Protein AF-A0A086KXT5-F1 (afdb_monomer_lite)

pLDDT: mean 86.96, std 11.45, range [43.62, 96.69]

Foldseek 3Di:
DPPVVVVVVVVVVVVVVVVVVVVVVVCLVVCCVVVVDDSCCCVVPVVCCVVCVVLVVVLVVCVVVVNNVVSLCSVVVVVCCCVVPVLVVVVVVCVVVVHPDDPDDDPVVVVVVVVVVVVSVVVVVVVVVVVVVVVD

Structure (mmCIF, N/CA/C/O backbone):
data_AF-A0A086KXT5-F1
#
_entry.id   AF-A0A086KXT5-F1
#
loop_
_atom_site.group_PDB
_atom_site.id
_atom_site.type_symbol
_atom_site.label_atom_id
_atom_site.label_alt_id
_atom_site.label_comp_id
_atom_site.label_asym_id
_atom_site.label_entity_id
_atom_site.label_seq_id
_atom_site.pdbx_PDB_ins_code
_atom_site.Cartn_x
_atom_site.Cartn_y
_atom_site.Cartn_z
_atom_site.occupancy
_atom_site.B_iso_or_equiv
_atom_site.auth_seq_id
_atom_site.auth_comp_id
_atom_site.auth_asym_id
_atom_site.auth_atom_id
_atom_site.pdbx_PDB_model_num
ATOM 1 N N . MET A 1 1 ? -17.188 -20.089 9.386 1.00 62.78 1 MET A N 1
ATOM 2 C CA . MET A 1 1 ? -16.483 -20.457 8.139 1.00 62.78 1 MET A CA 1
ATOM 3 C C . MET A 1 1 ? -15.440 -21.494 8.504 1.00 62.78 1 MET A C 1
ATOM 5 O O . MET A 1 1 ? -14.711 -21.254 9.459 1.00 62.78 1 MET A O 1
ATOM 9 N N . SER A 1 2 ? -15.412 -22.646 7.832 1.00 89.56 2 SER A N 1
ATOM 10 C CA . SER A 1 2 ? -14.285 -23.576 7.961 1.00 89.56 2 SER A CA 1
ATOM 11 C C . SER A 1 2 ? -13.034 -22.932 7.352 1.00 89.56 2 SER A C 1
ATOM 13 O O . SER A 1 2 ? -13.134 -22.102 6.447 1.00 89.56 2 SER A O 1
ATOM 15 N N . TRP A 1 3 ? -11.857 -23.278 7.871 1.00 91.44 3 TRP A N 1
ATOM 16 C CA . TRP A 1 3 ? -10.567 -22.775 7.386 1.00 91.44 3 TRP A CA 1
ATOM 17 C C . TRP A 1 3 ? -10.359 -23.084 5.893 1.00 91.44 3 TRP A C 1
ATOM 19 O O . TRP A 1 3 ? -9.865 -22.242 5.153 1.00 91.44 3 TRP A O 1
ATOM 29 N N . GLU A 1 4 ? -10.862 -24.229 5.429 1.00 92.44 4 GLU A N 1
ATOM 30 C CA . GLU A 1 4 ? -10.911 -24.627 4.016 1.00 92.44 4 GLU A CA 1
ATOM 31 C C . GLU A 1 4 ? -11.690 -23.618 3.161 1.00 92.44 4 GLU A C 1
ATOM 33 O O . GLU A 1 4 ? -11.194 -23.146 2.140 1.00 92.44 4 GLU A O 1
ATOM 38 N N . ALA A 1 5 ? -12.891 -23.231 3.604 1.00 92.75 5 ALA A N 1
ATOM 39 C CA . ALA A 1 5 ? -13.720 -22.267 2.887 1.00 92.75 5 ALA A CA 1
ATOM 40 C C . ALA A 1 5 ? -13.070 -20.874 2.850 1.00 92.75 5 ALA A C 1
ATOM 42 O O . ALA A 1 5 ? -13.169 -20.183 1.838 1.00 92.75 5 ALA A O 1
ATOM 43 N N . ALA A 1 6 ? -12.379 -20.471 3.923 1.00 94.06 6 ALA A N 1
ATOM 44 C CA . ALA A 1 6 ? -11.648 -19.206 3.962 1.00 94.06 6 ALA A CA 1
ATOM 45 C C . ALA A 1 6 ? -10.475 -19.192 2.965 1.00 94.06 6 ALA A C 1
ATOM 47 O O . ALA A 1 6 ? -10.326 -18.225 2.220 1.00 94.06 6 ALA A O 1
ATOM 48 N N . THR A 1 7 ? -9.691 -20.273 2.896 1.00 94.69 7 THR A N 1
ATOM 49 C CA . THR A 1 7 ? -8.569 -20.391 1.952 1.00 94.69 7 THR A CA 1
ATOM 50 C C . THR A 1 7 ? -9.045 -20.400 0.502 1.00 94.69 7 THR A C 1
ATOM 52 O O . THR A 1 7 ? -8.491 -19.685 -0.332 1.00 94.69 7 THR A O 1
ATOM 55 N N . VAL A 1 8 ? -10.100 -21.163 0.195 1.00 95.50 8 VAL A N 1
ATOM 56 C CA . VAL A 1 8 ? -10.673 -21.213 -1.160 1.00 95.50 8 VAL A CA 1
ATOM 57 C C . VAL A 1 8 ? -11.207 -19.842 -1.573 1.00 95.50 8 VAL A C 1
ATOM 59 O O . VAL A 1 8 ? -10.929 -19.377 -2.677 1.00 95.50 8 VAL A O 1
ATOM 62 N N . MET A 1 9 ? -11.928 -19.162 -0.679 1.00 95.25 9 MET A N 1
ATOM 63 C CA . MET A 1 9 ? -12.464 -17.832 -0.956 1.00 95.25 9 MET A CA 1
ATOM 64 C C . MET A 1 9 ? -11.352 -16.804 -1.185 1.00 95.25 9 MET A C 1
ATOM 66 O O . MET A 1 9 ? -11.444 -16.026 -2.131 1.00 95.25 9 MET A O 1
ATOM 70 N N . LEU A 1 10 ? -10.292 -16.826 -0.368 1.00 94.62 10 LEU A N 1
ATOM 71 C CA . LEU A 1 10 ? -9.142 -15.939 -0.537 1.00 94.62 10 LEU A CA 1
ATOM 72 C C . LEU A 1 10 ? -8.520 -16.115 -1.924 1.00 94.62 10 LEU A C 1
ATOM 74 O O . LEU A 1 10 ? -8.340 -15.134 -2.637 1.00 94.62 10 LEU A O 1
ATOM 78 N N . PHE A 1 11 ? -8.271 -17.360 -2.336 1.00 96.44 11 PHE A N 1
ATOM 79 C CA . PHE A 1 11 ? -7.662 -17.652 -3.632 1.00 96.44 11 PHE A CA 1
ATOM 80 C C . PHE A 1 11 ? -8.519 -17.162 -4.808 1.00 96.44 11 PHE A C 1
ATOM 82 O O . PHE A 1 11 ? -8.009 -16.514 -5.721 1.00 96.44 11 PHE A O 1
ATO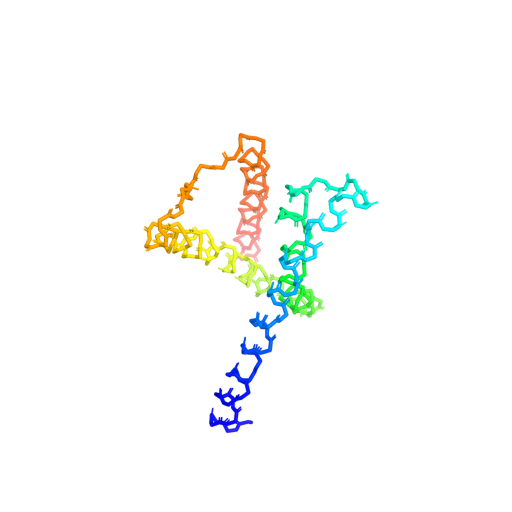M 89 N N . ILE A 1 12 ? -9.833 -17.412 -4.763 1.00 96.62 12 ILE A N 1
ATOM 90 C CA . ILE A 1 12 ? -10.772 -16.950 -5.797 1.00 96.62 12 ILE A CA 1
ATOM 91 C C . ILE A 1 12 ? -10.768 -15.420 -5.884 1.00 96.62 12 ILE A C 1
ATOM 93 O O . ILE A 1 12 ? -10.667 -14.865 -6.977 1.00 96.62 12 ILE A O 1
ATOM 97 N N . VAL A 1 13 ? -10.849 -14.729 -4.745 1.00 95.69 13 VAL A N 1
ATOM 98 C CA . VAL A 1 13 ? -10.862 -13.261 -4.709 1.00 95.69 13 VAL A CA 1
ATOM 99 C C . VAL A 1 13 ? -9.536 -12.688 -5.213 1.00 95.69 13 VAL A C 1
ATOM 101 O O . VAL A 1 13 ? -9.554 -11.743 -5.996 1.00 95.69 13 VAL A O 1
ATOM 104 N N . THR A 1 14 ? -8.393 -13.276 -4.850 1.00 95.56 14 THR A N 1
ATOM 105 C CA . THR A 1 14 ? -7.080 -12.846 -5.352 1.00 95.56 14 THR A CA 1
ATOM 106 C C . THR A 1 14 ? -6.980 -12.969 -6.872 1.00 95.56 14 THR A C 1
ATOM 108 O O . THR A 1 14 ? -6.522 -12.031 -7.521 1.00 95.56 14 THR A O 1
ATOM 111 N N . LEU A 1 15 ? -7.451 -14.074 -7.462 1.00 96.69 15 LEU A N 1
ATOM 112 C CA . LEU A 1 15 ? -7.463 -14.237 -8.920 1.00 96.69 15 LEU A CA 1
ATOM 113 C C . LEU A 1 15 ? -8.373 -13.217 -9.609 1.00 96.69 15 LEU A C 1
ATOM 115 O O . LEU A 1 15 ? -7.994 -12.638 -10.626 1.00 96.69 15 LEU A O 1
ATOM 119 N N . LEU A 1 16 ? -9.557 -12.964 -9.046 1.00 96.06 16 LEU A N 1
ATOM 120 C CA . LEU A 1 16 ? -10.465 -11.949 -9.576 1.00 96.06 16 LEU A CA 1
ATOM 121 C C . LEU A 1 16 ? -9.829 -10.556 -9.531 1.00 96.06 16 LEU A C 1
ATOM 123 O O . LEU A 1 16 ? -9.892 -9.837 -10.526 1.00 96.06 16 LEU A O 1
ATOM 127 N N . ILE A 1 17 ? -9.187 -10.187 -8.420 1.00 94.06 17 ILE A N 1
ATOM 128 C CA . ILE A 1 17 ? -8.481 -8.905 -8.287 1.00 94.06 17 ILE A CA 1
ATOM 129 C C . ILE A 1 17 ? -7.335 -8.807 -9.299 1.00 94.06 17 ILE A C 1
ATOM 131 O O . ILE A 1 17 ? -7.185 -7.758 -9.917 1.00 94.06 17 ILE A O 1
ATOM 135 N N . ALA A 1 18 ? -6.573 -9.882 -9.526 1.00 95.00 18 ALA A N 1
ATOM 136 C CA . ALA A 1 18 ? -5.495 -9.890 -10.515 1.00 95.00 18 ALA A CA 1
ATOM 137 C C . ALA A 1 18 ? -6.011 -9.571 -11.930 1.00 95.00 18 ALA A C 1
ATOM 139 O O . ALA A 1 18 ? -5.470 -8.695 -12.599 1.00 95.00 18 ALA A O 1
ATOM 140 N N . VAL A 1 19 ? -7.115 -10.200 -12.351 1.00 96.31 19 VAL A N 1
ATOM 141 C CA . VAL A 1 19 ? -7.754 -9.917 -13.649 1.00 96.31 19 VAL A CA 1
ATOM 142 C C . VAL A 1 19 ? -8.248 -8.467 -13.734 1.00 96.31 19 VAL A C 1
ATOM 144 O O . VAL A 1 19 ? -8.042 -7.799 -14.744 1.00 96.31 19 VAL A O 1
ATOM 147 N N . HIS A 1 20 ? -8.867 -7.946 -12.671 1.00 93.94 20 HIS A N 1
ATOM 148 C CA . HIS A 1 20 ? -9.322 -6.551 -12.647 1.00 93.94 20 HIS A CA 1
ATOM 149 C C . HIS A 1 20 ? -8.158 -5.553 -12.643 1.00 93.94 20 HIS A C 1
ATOM 151 O O . HIS A 1 20 ? -8.300 -4.471 -13.205 1.00 93.94 20 HIS A O 1
ATOM 157 N N . SER A 1 21 ? -7.017 -5.905 -12.045 1.00 93.06 21 SER A N 1
ATOM 158 C CA . SER A 1 21 ? -5.818 -5.066 -12.035 1.00 93.06 21 SER A CA 1
ATOM 159 C C . SER A 1 21 ? -5.249 -4.877 -13.441 1.00 93.06 21 SER A C 1
ATOM 161 O O . SER A 1 21 ? -4.881 -3.759 -13.785 1.00 93.06 21 SER A O 1
ATOM 163 N N . GLU A 1 22 ? -5.235 -5.920 -14.277 1.00 92.69 22 GLU A N 1
ATOM 164 C CA . GLU A 1 22 ? -4.810 -5.808 -15.683 1.00 92.69 22 GLU A CA 1
ATOM 165 C C . GLU A 1 22 ? -5.719 -4.855 -16.474 1.00 92.69 22 GLU A C 1
ATOM 167 O O . GLU A 1 22 ? -5.239 -3.944 -17.151 1.00 92.69 22 GLU A O 1
ATOM 172 N N . TYR A 1 23 ? -7.042 -4.994 -16.328 1.00 93.56 23 TYR A N 1
ATOM 173 C CA . TYR A 1 23 ? -7.993 -4.073 -16.960 1.00 93.56 23 TYR A CA 1
ATOM 174 C C . TYR A 1 23 ? -7.847 -2.638 -16.444 1.00 93.56 23 TYR A C 1
ATOM 176 O O . TYR A 1 23 ? -7.907 -1.689 -17.228 1.00 93.56 23 TYR A O 1
ATOM 184 N N . LEU A 1 24 ? -7.632 -2.471 -15.136 1.00 92.38 24 LEU A N 1
ATOM 185 C CA . LEU A 1 24 ? -7.444 -1.166 -14.516 1.00 92.38 24 LEU A CA 1
ATOM 186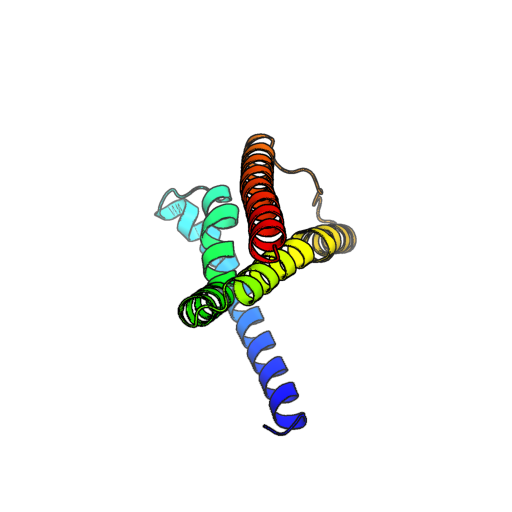 C C . LEU A 1 24 ? -6.196 -0.477 -15.066 1.00 92.38 24 LEU A C 1
ATOM 188 O O . LEU A 1 24 ? -6.308 0.650 -15.538 1.00 92.38 24 LEU A O 1
ATOM 192 N N . VAL A 1 25 ? -5.040 -1.149 -15.058 1.00 91.19 25 VAL A N 1
ATOM 193 C CA . VAL A 1 25 ? -3.776 -0.593 -15.567 1.00 91.19 25 VAL A CA 1
ATOM 194 C C . VAL A 1 25 ? -3.884 -0.261 -17.056 1.00 91.19 25 VAL A C 1
ATOM 196 O O . VAL A 1 25 ? -3.480 0.829 -17.456 1.00 91.19 25 VAL A O 1
ATOM 199 N N . GLY A 1 26 ? -4.507 -1.132 -17.859 1.00 90.56 26 GLY A N 1
ATOM 200 C CA . GLY A 1 26 ? -4.764 -0.868 -19.279 1.00 90.56 26 GLY A CA 1
ATOM 201 C C . GLY A 1 26 ? -5.618 0.382 -19.520 1.00 90.56 26 GLY A C 1
ATOM 202 O O . GLY A 1 26 ? -5.331 1.161 -20.425 1.00 90.56 26 GLY A O 1
ATOM 203 N N . SER A 1 27 ? -6.615 0.632 -18.666 1.00 90.44 27 SER A N 1
ATOM 204 C CA . SER A 1 27 ? -7.497 1.801 -18.788 1.00 90.44 27 SER A CA 1
ATOM 205 C C . SER A 1 27 ? -6.841 3.136 -18.411 1.00 90.44 27 SER A C 1
ATOM 207 O O . SER A 1 27 ? -7.358 4.191 -18.780 1.00 90.44 27 SER A O 1
ATOM 209 N N . ILE A 1 28 ? -5.705 3.132 -17.698 1.00 91.12 28 ILE A N 1
ATOM 210 C CA . ILE A 1 28 ? -5.051 4.373 -17.246 1.00 91.12 28 ILE A CA 1
ATOM 211 C C . ILE A 1 28 ? -4.678 5.250 -18.445 1.00 91.12 28 ILE A C 1
ATOM 213 O O . ILE A 1 28 ? -4.938 6.453 -18.419 1.00 91.12 28 ILE A O 1
ATOM 217 N N . HIS A 1 29 ? -4.128 4.662 -19.510 1.00 86.69 29 HIS A N 1
ATOM 218 C CA . HIS A 1 29 ? -3.721 5.413 -20.699 1.00 86.69 29 HIS A CA 1
ATOM 219 C C . HIS A 1 29 ? -4.917 6.076 -21.404 1.00 86.69 29 HIS A C 1
ATOM 221 O O . HIS A 1 29 ? -4.856 7.247 -21.791 1.00 86.69 29 HIS A O 1
ATOM 227 N N . ASP A 1 30 ? -6.039 5.361 -21.496 1.00 87.81 30 ASP A N 1
ATOM 228 C CA . ASP A 1 30 ? -7.281 5.884 -22.068 1.00 87.81 30 ASP A CA 1
ATOM 229 C C . ASP A 1 30 ? -7.860 7.017 -21.212 1.00 87.81 30 ASP A C 1
ATOM 231 O O . ASP A 1 30 ? -8.352 8.015 -21.740 1.00 87.81 30 ASP A O 1
ATOM 235 N N . VAL A 1 31 ? -7.778 6.913 -19.882 1.00 88.75 31 VAL A N 1
ATOM 236 C CA . VAL A 1 31 ? -8.254 7.972 -18.981 1.00 88.75 31 VAL A CA 1
ATOM 237 C C . VAL A 1 31 ? -7.390 9.227 -19.099 1.00 88.75 31 VAL A C 1
ATOM 239 O O . VAL A 1 31 ? -7.920 10.338 -19.147 1.00 88.75 31 VAL A O 1
ATOM 242 N N . VAL A 1 32 ? -6.071 9.070 -19.191 1.00 90.62 32 VAL A N 1
ATOM 243 C CA . VAL A 1 32 ? -5.134 10.194 -19.332 1.00 90.62 32 VAL A CA 1
ATOM 244 C C . VAL A 1 32 ? -5.379 10.949 -20.637 1.00 90.62 32 VAL A C 1
ATOM 246 O O . VAL A 1 32 ? -5.437 12.178 -20.639 1.00 90.62 32 VAL A O 1
ATOM 249 N N . THR A 1 33 ? -5.577 10.225 -21.739 1.00 87.56 33 THR A N 1
ATOM 250 C CA . THR A 1 33 ? -5.776 10.811 -23.072 1.00 87.56 33 THR A CA 1
ATOM 251 C C . THR A 1 33 ? -7.159 11.442 -23.247 1.00 87.56 33 THR A C 1
ATOM 253 O O . THR A 1 33 ? -7.254 12.539 -23.795 1.00 87.56 33 THR A O 1
ATOM 256 N N . ASN A 1 34 ? -8.227 10.801 -22.757 1.00 89.62 34 ASN A N 1
ATOM 257 C CA . ASN A 1 34 ? -9.601 11.282 -22.952 1.00 89.62 34 ASN A CA 1
ATOM 258 C C . ASN A 1 34 ? -10.052 12.313 -21.907 1.00 89.62 34 ASN A C 1
ATOM 260 O O . ASN A 1 34 ? -10.833 13.207 -22.229 1.00 89.62 34 ASN A O 1
ATOM 264 N N . TYR A 1 35 ? -9.582 12.203 -20.660 1.00 86.12 35 TYR A N 1
ATOM 265 C CA . TYR A 1 35 ? -10.006 13.075 -19.556 1.00 86.12 35 TYR A CA 1
ATOM 266 C C . TYR A 1 35 ? -8.929 14.076 -19.124 1.00 86.12 35 TYR A C 1
ATOM 268 O O . TYR A 1 35 ? -9.188 14.911 -18.258 1.00 86.12 35 TYR A O 1
ATOM 276 N N . GLY A 1 36 ? -7.726 14.016 -19.709 1.00 87.25 36 GLY A N 1
ATOM 277 C CA . GLY A 1 36 ? -6.634 14.949 -19.417 1.00 87.25 36 GLY A CA 1
ATOM 278 C C . GLY A 1 36 ? -6.099 14.857 -17.984 1.00 87.25 36 GLY A C 1
ATOM 279 O O . GLY A 1 36 ? -5.476 15.800 -17.496 1.00 87.25 36 GLY A O 1
ATOM 280 N N . LEU A 1 37 ? -6.366 13.752 -17.282 1.00 88.31 37 LEU A N 1
ATOM 281 C CA . LEU A 1 37 ? -5.872 13.529 -15.925 1.00 88.31 37 LEU A CA 1
ATOM 282 C C . LEU A 1 37 ? -4.417 13.049 -15.978 1.00 88.31 37 LEU A C 1
ATOM 284 O O . LEU A 1 37 ? -4.126 12.110 -16.713 1.00 88.31 37 LEU A O 1
ATOM 288 N N . PRO A 1 38 ? -3.492 13.631 -15.198 1.00 88.69 38 PRO A N 1
ATOM 289 C CA . PRO A 1 38 ? -2.107 13.181 -15.206 1.00 88.69 38 PRO A CA 1
ATOM 290 C C . PRO A 1 38 ? -1.979 11.798 -14.551 1.00 88.69 38 PRO A C 1
ATOM 292 O O . PRO A 1 38 ? -2.598 11.529 -13.519 1.00 88.69 38 PRO A O 1
ATOM 295 N N . GLU A 1 39 ? -1.111 10.945 -15.101 1.00 87.31 39 GLU A N 1
ATOM 296 C CA . GLU A 1 39 ? -0.832 9.598 -14.571 1.00 87.31 39 GLU A CA 1
ATOM 297 C C . GLU A 1 39 ? -0.446 9.621 -13.085 1.00 87.31 39 GLU A C 1
ATOM 299 O O . GLU A 1 39 ? -0.869 8.767 -12.305 1.00 87.31 39 GLU A O 1
ATOM 304 N N . SER A 1 40 ? 0.289 10.653 -12.659 1.00 86.88 40 SER A N 1
ATOM 305 C CA . SER A 1 40 ? 0.674 10.849 -11.260 1.00 86.88 40 SER A CA 1
ATOM 306 C C . SER A 1 40 ? -0.521 11.074 -10.330 1.00 86.88 40 SER A C 1
ATOM 308 O O . SER A 1 40 ? -0.497 10.606 -9.194 1.00 86.88 40 SER A O 1
ATOM 310 N N . PHE A 1 41 ? -1.587 11.737 -10.788 1.00 88.69 41 PHE A N 1
ATOM 311 C CA . PHE A 1 41 ? -2.809 11.909 -9.998 1.00 88.69 41 PHE A CA 1
ATOM 312 C C . PHE A 1 41 ? -3.552 10.584 -9.842 1.00 88.69 41 PHE A C 1
ATOM 314 O O . PHE A 1 41 ? -3.997 10.249 -8.744 1.00 88.69 41 PHE A O 1
ATOM 321 N N . ILE A 1 42 ? -3.638 9.799 -10.919 1.00 91.38 42 ILE A N 1
ATOM 322 C CA . ILE A 1 42 ? -4.276 8.481 -10.879 1.00 91.38 42 ILE A CA 1
ATOM 323 C C . ILE A 1 42 ? -3.517 7.565 -9.909 1.00 91.38 42 ILE A C 1
ATOM 325 O O . ILE A 1 42 ? -4.125 6.970 -9.019 1.00 91.38 42 ILE A O 1
ATOM 329 N N . GLY A 1 43 ? -2.187 7.524 -10.021 1.00 89.31 43 GLY A N 1
ATOM 330 C CA . GLY A 1 43 ? -1.332 6.684 -9.187 1.00 89.31 43 GLY A CA 1
ATOM 331 C C . GLY A 1 43 ? -1.290 7.082 -7.709 1.00 89.31 43 GLY A C 1
ATOM 332 O O . GLY A 1 43 ? -1.329 6.211 -6.845 1.00 89.31 43 GLY A O 1
ATOM 333 N N . VAL A 1 44 ? -1.224 8.381 -7.396 1.00 88.88 44 VAL A N 1
ATOM 334 C CA . VAL A 1 44 ? -1.053 8.865 -6.010 1.00 88.88 44 VAL A CA 1
ATOM 335 C C . VAL A 1 44 ? -2.385 9.057 -5.279 1.00 88.88 44 VAL A C 1
ATOM 337 O O . VAL A 1 44 ? -2.424 8.925 -4.058 1.00 88.88 44 VAL A O 1
ATOM 340 N N . ILE A 1 45 ? -3.477 9.363 -5.989 1.00 90.00 45 ILE A N 1
ATOM 341 C CA . ILE A 1 45 ? -4.773 9.692 -5.374 1.00 90.00 45 ILE A CA 1
ATOM 342 C C . ILE A 1 45 ? -5.817 8.606 -5.638 1.00 90.00 45 ILE A C 1
ATOM 344 O O . ILE A 1 45 ? -6.356 8.044 -4.688 1.00 90.00 45 ILE A O 1
ATOM 348 N N . LEU A 1 46 ? -6.113 8.289 -6.903 1.00 90.75 46 LEU A N 1
ATOM 349 C CA . LEU A 1 46 ? -7.217 7.379 -7.242 1.00 90.75 46 LEU A CA 1
ATOM 350 C C . LEU A 1 46 ? -6.948 5.936 -6.801 1.00 90.75 46 LEU A C 1
ATOM 352 O O . LEU A 1 46 ? -7.799 5.342 -6.135 1.00 90.75 46 LEU A O 1
ATOM 356 N N . LEU A 1 47 ? -5.778 5.379 -7.136 1.00 91.31 47 LEU A N 1
ATOM 357 C CA . LEU A 1 47 ? -5.464 3.981 -6.821 1.00 91.31 47 LEU A CA 1
ATOM 358 C C . LEU A 1 47 ? -5.472 3.693 -5.307 1.00 91.31 47 LEU A C 1
ATOM 360 O O . LEU A 1 47 ? -6.133 2.729 -4.912 1.00 91.31 47 LEU A O 1
ATOM 364 N N . PRO A 1 48 ? -4.848 4.510 -4.430 1.00 89.75 48 PRO A N 1
ATOM 365 C CA . PRO A 1 48 ? -4.876 4.252 -2.989 1.00 89.75 48 PRO A CA 1
ATOM 366 C C . PRO A 1 48 ? -6.267 4.396 -2.367 1.00 89.75 48 PRO A C 1
ATOM 368 O O . PRO A 1 48 ? -6.593 3.659 -1.439 1.00 89.75 48 PRO A O 1
ATOM 371 N N . ILE A 1 49 ? -7.109 5.310 -2.873 1.00 91.31 49 ILE A N 1
ATOM 372 C CA . ILE A 1 49 ? -8.485 5.468 -2.374 1.00 91.31 49 ILE A CA 1
ATOM 373 C C . ILE A 1 49 ? -9.284 4.191 -2.621 1.00 91.31 49 ILE A C 1
ATOM 375 O O . ILE A 1 49 ? -9.933 3.698 -1.703 1.00 91.31 49 ILE A O 1
ATOM 379 N N . VAL A 1 50 ? -9.236 3.654 -3.843 1.00 90.00 50 VAL A N 1
ATOM 380 C CA . VAL A 1 50 ? -9.980 2.439 -4.198 1.00 90.00 50 VAL A CA 1
ATOM 381 C C . VAL A 1 50 ? -9.379 1.215 -3.505 1.00 90.00 50 VAL A C 1
ATOM 383 O O . VAL A 1 50 ? -10.121 0.427 -2.920 1.00 90.00 50 VAL A O 1
ATOM 386 N N . GLY A 1 51 ? -8.048 1.088 -3.506 1.00 88.75 51 GLY A N 1
ATOM 387 C CA . GLY A 1 51 ? -7.336 -0.039 -2.898 1.00 88.75 51 GLY A CA 1
ATOM 388 C C . GLY A 1 51 ? -7.561 -0.161 -1.390 1.00 88.75 51 GLY A C 1
ATOM 389 O O . GLY A 1 51 ? -7.739 -1.266 -0.885 1.00 88.75 51 GLY A O 1
ATOM 390 N N . ASN A 1 52 ? -7.657 0.971 -0.684 1.00 89.81 52 ASN A N 1
ATOM 391 C CA . ASN A 1 52 ? -7.805 0.995 0.773 1.00 89.81 52 ASN A CA 1
ATOM 392 C C . ASN A 1 52 ? -9.241 1.321 1.223 1.00 89.81 52 ASN A C 1
ATOM 394 O O . ASN A 1 52 ? -9.488 1.514 2.417 1.00 89.81 52 ASN A O 1
ATOM 398 N N . ALA A 1 53 ? -10.213 1.380 0.303 1.00 91.06 53 ALA A N 1
ATOM 399 C CA . ALA A 1 53 ? -11.591 1.767 0.613 1.00 91.06 53 ALA A CA 1
ATOM 400 C C . ALA A 1 53 ? -12.223 0.859 1.678 1.00 91.06 53 ALA A C 1
ATOM 402 O O . ALA A 1 53 ? -12.806 1.345 2.646 1.00 91.06 53 ALA A O 1
ATOM 403 N N . ALA A 1 54 ? -12.081 -0.462 1.532 1.00 88.44 54 ALA A N 1
ATOM 404 C CA . ALA A 1 54 ? -12.645 -1.431 2.472 1.00 88.44 54 ALA A CA 1
ATOM 405 C C . ALA A 1 54 ? -12.036 -1.302 3.882 1.00 88.44 54 ALA A C 1
ATOM 407 O O . ALA A 1 54 ? -12.753 -1.379 4.888 1.00 88.44 54 ALA A O 1
ATOM 408 N N . GLU A 1 55 ? -10.728 -1.046 3.964 1.00 87.31 55 GLU A N 1
ATOM 409 C CA . GLU A 1 55 ? -10.026 -0.804 5.227 1.00 87.31 55 GLU A CA 1
ATOM 410 C C . GLU A 1 55 ? -10.500 0.495 5.881 1.00 87.31 55 GLU A C 1
ATOM 412 O O . GLU A 1 55 ? -10.841 0.498 7.064 1.00 87.31 55 GLU A O 1
ATOM 417 N N . HIS A 1 56 ? -10.617 1.580 5.109 1.00 89.06 56 HIS A N 1
ATOM 418 C CA . HIS A 1 56 ? -11.151 2.855 5.589 1.00 89.06 56 HIS A CA 1
ATOM 419 C C . HIS A 1 56 ? -12.597 2.734 6.082 1.00 89.06 56 HIS A C 1
ATOM 421 O O . HIS A 1 56 ? -12.912 3.233 7.162 1.00 89.06 56 HIS A O 1
ATOM 427 N N . LEU A 1 57 ? -13.473 2.030 5.358 1.00 92.31 57 LEU A N 1
ATOM 428 C CA . LEU A 1 57 ? -14.850 1.776 5.798 1.00 92.31 57 LEU A CA 1
ATOM 429 C C . LEU A 1 57 ? -14.885 1.018 7.131 1.00 92.31 57 LEU A C 1
ATOM 431 O O . LEU A 1 57 ? -15.653 1.362 8.036 1.00 92.31 57 LEU A O 1
ATOM 435 N N . THR A 1 58 ? -14.018 0.017 7.280 1.00 89.44 58 THR A N 1
ATOM 436 C CA . THR A 1 58 ? -13.897 -0.754 8.521 1.00 89.44 58 THR A CA 1
ATOM 437 C C . THR A 1 58 ? -13.369 0.120 9.660 1.00 89.44 58 THR A C 1
ATOM 439 O O . THR A 1 58 ? -13.950 0.123 10.746 1.00 89.44 58 THR A O 1
ATOM 442 N N . ALA A 1 59 ? -12.332 0.923 9.415 1.00 88.25 59 ALA A N 1
ATOM 443 C CA . ALA A 1 59 ? -11.757 1.840 10.396 1.00 88.25 59 ALA A CA 1
ATOM 444 C C . ALA A 1 59 ? -12.777 2.887 10.871 1.00 88.25 59 ALA A C 1
ATOM 446 O O . ALA A 1 59 ? -12.915 3.103 12.075 1.00 88.25 59 ALA A O 1
ATOM 447 N N . VAL A 1 60 ? -13.554 3.475 9.954 1.00 91.12 60 VAL A N 1
ATOM 448 C CA . VAL A 1 60 ? -14.640 4.413 10.284 1.00 91.12 60 VAL A CA 1
ATOM 449 C C . VAL A 1 60 ? -15.712 3.718 11.120 1.00 91.12 60 VAL A C 1
ATOM 451 O O . VAL A 1 60 ? -16.095 4.226 12.172 1.00 91.12 60 VAL A O 1
ATOM 454 N N . THR A 1 61 ? -16.142 2.518 10.727 1.00 90.62 61 THR A N 1
ATOM 455 C CA . THR A 1 61 ? -17.152 1.750 11.475 1.00 90.62 61 THR A CA 1
ATOM 456 C C . THR A 1 61 ? -16.679 1.404 12.892 1.00 90.62 61 THR A C 1
ATOM 458 O O . THR A 1 61 ? -17.460 1.441 13.845 1.00 90.62 61 THR A O 1
ATOM 461 N N . VAL A 1 62 ? -15.396 1.079 13.067 1.00 88.81 62 VAL A N 1
ATOM 462 C CA . VAL A 1 62 ? -14.787 0.811 14.380 1.00 88.81 62 VAL A CA 1
ATOM 463 C C . VAL A 1 62 ? -14.664 2.095 15.206 1.00 88.81 62 VAL A C 1
ATOM 465 O O . VAL A 1 62 ? -14.975 2.086 16.400 1.00 88.81 62 VAL A O 1
ATOM 468 N N . ALA A 1 63 ? -14.287 3.212 14.583 1.00 88.69 63 ALA A N 1
ATOM 469 C CA . ALA A 1 63 ? -14.219 4.515 15.238 1.00 88.69 63 ALA A CA 1
ATOM 470 C C . ALA A 1 63 ? -15.600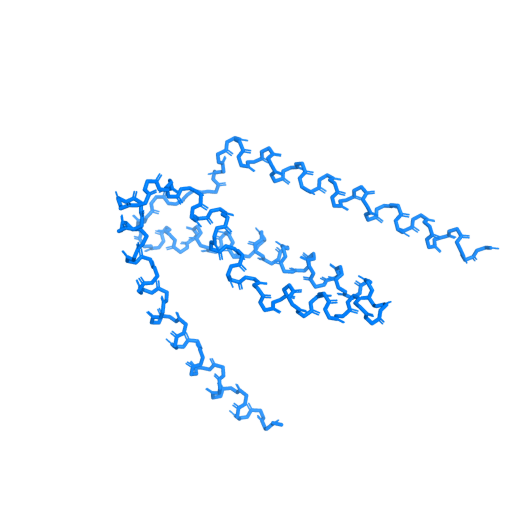 4.989 15.724 1.00 88.69 63 ALA A C 1
ATOM 472 O O . ALA A 1 63 ? -15.711 5.466 16.851 1.00 88.69 63 ALA A O 1
ATOM 473 N N . MET A 1 64 ? -16.663 4.764 14.939 1.00 91.62 64 MET A N 1
ATOM 474 C CA . MET A 1 64 ? -18.053 5.061 15.324 1.00 91.62 64 MET A CA 1
ATOM 475 C C . MET A 1 64 ? -18.512 4.288 16.568 1.00 91.62 64 MET A C 1
ATOM 477 O O . MET A 1 64 ? -19.417 4.726 17.270 1.00 91.62 64 MET A O 1
ATOM 481 N N . LYS A 1 65 ? -17.870 3.158 16.885 1.00 91.31 65 LYS A N 1
ATOM 482 C CA . LYS A 1 65 ? -18.113 2.384 18.113 1.00 91.31 65 LYS A CA 1
ATOM 483 C C . LYS A 1 65 ? -17.276 2.875 19.304 1.00 91.31 65 LYS A C 1
ATOM 485 O O . LYS A 1 65 ? -17.064 2.112 20.243 1.00 91.31 65 LYS A O 1
ATOM 490 N N . ASN A 1 66 ? -16.770 4.112 19.259 1.00 88.38 66 ASN A N 1
ATOM 491 C CA . ASN A 1 66 ? -15.855 4.706 20.243 1.00 88.38 66 ASN A CA 1
ATOM 492 C C . ASN A 1 66 ? -14.540 3.927 20.442 1.00 88.38 66 ASN A C 1
ATOM 494 O O . ASN A 1 66 ? -13.868 4.085 21.456 1.00 88.38 66 ASN A O 1
ATOM 498 N N . LYS A 1 67 ? -14.124 3.109 19.465 1.00 84.00 67 LYS A N 1
ATOM 499 C CA . LYS A 1 67 ? -12.859 2.352 19.506 1.00 84.00 67 LYS A CA 1
ATOM 500 C C . LYS A 1 67 ? -11.794 3.012 18.634 1.00 84.00 67 LYS A C 1
ATOM 502 O O . LYS A 1 67 ? -11.220 2.389 17.743 1.00 84.00 67 LYS A O 1
ATOM 507 N N . VAL A 1 68 ? -11.541 4.295 18.880 1.00 85.81 68 VAL A N 1
ATOM 508 C CA . VAL A 1 68 ? -10.640 5.106 18.044 1.00 85.81 68 VAL A CA 1
ATOM 509 C C . VAL A 1 68 ? -9.192 4.604 18.114 1.00 85.81 68 VAL A C 1
ATOM 511 O O . VAL A 1 68 ? -8.478 4.700 17.125 1.00 85.81 68 VAL A O 1
ATOM 514 N N . ASP A 1 69 ? -8.752 4.021 19.234 1.00 85.75 69 ASP A N 1
ATOM 515 C CA . ASP A 1 69 ? -7.418 3.402 19.347 1.00 85.75 69 ASP A CA 1
ATOM 516 C C . ASP A 1 69 ? -7.238 2.207 18.408 1.00 85.75 69 ASP A C 1
ATOM 518 O O . ASP A 1 69 ? -6.207 2.082 17.752 1.00 85.75 69 ASP A O 1
ATOM 522 N N . LEU A 1 70 ? -8.271 1.370 18.274 1.00 85.25 70 LEU A N 1
ATOM 523 C CA . LEU A 1 70 ? -8.242 0.234 17.355 1.00 85.25 70 LEU A CA 1
ATOM 524 C C . LEU A 1 70 ? -8.226 0.706 15.895 1.00 85.25 70 LEU A C 1
ATOM 526 O O . LEU A 1 70 ? -7.475 0.170 15.087 1.00 85.25 70 LEU A O 1
ATOM 530 N N . ALA A 1 71 ? -9.009 1.739 15.569 1.00 87.50 71 ALA A N 1
ATOM 531 C CA . ALA A 1 71 ? -9.011 2.335 14.234 1.00 87.50 71 ALA A CA 1
ATOM 532 C C . ALA A 1 71 ? -7.647 2.958 13.872 1.00 87.50 71 ALA A C 1
ATOM 534 O O . ALA A 1 71 ? -7.158 2.759 12.762 1.00 87.50 71 ALA A O 1
ATOM 535 N N . MET A 1 72 ? -7.005 3.654 14.819 1.00 87.19 72 MET A N 1
ATOM 536 C CA . MET A 1 72 ? -5.650 4.194 14.646 1.00 87.19 72 MET A CA 1
ATOM 537 C C . MET A 1 72 ? -4.613 3.083 14.456 1.00 87.19 72 MET A C 1
ATOM 539 O O . MET A 1 72 ? -3.770 3.190 13.568 1.00 87.19 72 MET A O 1
ATOM 543 N N . GLY A 1 73 ? -4.704 1.996 15.230 1.00 86.88 73 GLY A N 1
ATOM 544 C CA . GLY A 1 73 ? -3.819 0.839 15.090 1.00 86.88 73 GLY A CA 1
ATOM 545 C C . GLY A 1 73 ? -3.892 0.197 13.702 1.00 86.88 73 GLY A C 1
ATOM 546 O O . GLY A 1 73 ? -2.854 -0.090 13.110 1.00 86.88 73 GLY A O 1
ATOM 547 N N . VAL A 1 74 ? -5.099 0.042 13.146 1.00 88.56 74 VAL A N 1
ATOM 548 C CA . VAL A 1 74 ? -5.292 -0.460 11.773 1.00 88.56 74 VAL A CA 1
ATOM 549 C C . VAL A 1 74 ? -4.679 0.496 10.742 1.00 88.56 74 VAL A C 1
ATOM 551 O O . VAL A 1 74 ? -3.942 0.053 9.864 1.00 88.56 74 VAL A O 1
ATOM 554 N N . ALA A 1 75 ? -4.919 1.806 10.872 1.00 88.94 75 ALA A N 1
ATOM 555 C CA . ALA A 1 75 ? -4.427 2.805 9.921 1.00 88.94 75 ALA A CA 1
ATOM 556 C C . ALA A 1 75 ? -2.890 2.920 9.907 1.00 88.94 75 ALA A C 1
ATOM 558 O O . ALA A 1 75 ? -2.269 2.937 8.840 1.00 88.94 75 ALA A O 1
ATOM 559 N N . VAL A 1 76 ? -2.263 2.970 11.087 1.00 88.94 76 VAL A N 1
ATOM 560 C CA . VAL A 1 76 ? -0.799 3.026 11.217 1.00 88.94 76 VAL A CA 1
ATOM 561 C C . VAL A 1 76 ? -0.167 1.701 10.786 1.00 88.94 76 VAL A C 1
ATOM 563 O O . VAL A 1 76 ? 0.835 1.720 10.074 1.00 88.94 76 VAL A O 1
ATOM 566 N N . GLY A 1 77 ? -0.768 0.563 11.150 1.00 90.38 77 GLY A N 1
ATOM 567 C CA . GLY A 1 77 ? -0.295 -0.765 10.755 1.00 90.38 77 GLY A CA 1
ATOM 568 C C . GLY A 1 77 ? -0.272 -0.966 9.237 1.00 90.38 77 GLY A C 1
ATOM 569 O O . GLY A 1 77 ? 0.768 -1.338 8.697 1.00 90.38 77 GLY A O 1
ATOM 570 N N .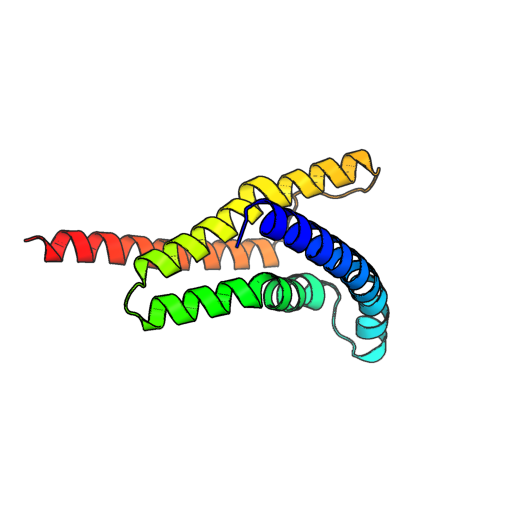 SER A 1 78 ? -1.373 -0.647 8.545 1.00 90.50 78 SER A N 1
ATOM 571 C CA . SER A 1 78 ? -1.472 -0.730 7.075 1.00 90.50 78 SER A CA 1
ATOM 572 C C . SER A 1 78 ? -0.457 0.205 6.392 1.00 90.50 78 SER A C 1
ATOM 574 O O . SER A 1 78 ? 0.300 -0.214 5.514 1.00 90.50 78 SER A O 1
ATOM 576 N N . SER A 1 79 ? -0.308 1.440 6.891 1.00 91.19 79 SER A N 1
ATOM 577 C CA . SER A 1 79 ? 0.684 2.400 6.374 1.00 91.19 79 SER A CA 1
ATOM 578 C C . SER A 1 79 ? 2.130 1.914 6.550 1.00 91.19 79 SER A C 1
ATOM 580 O O . SER A 1 79 ? 2.947 2.030 5.635 1.00 91.19 79 SER A O 1
ATOM 582 N N . ALA A 1 80 ? 2.456 1.347 7.715 1.00 92.12 80 ALA A N 1
ATOM 583 C CA . ALA A 1 80 ? 3.777 0.794 7.995 1.00 92.12 80 ALA A CA 1
ATOM 584 C C . ALA A 1 80 ? 4.068 -0.447 7.141 1.00 92.12 80 ALA A C 1
ATOM 586 O O . ALA A 1 80 ? 5.186 -0.592 6.652 1.00 92.12 80 ALA A O 1
ATOM 587 N N . GLN A 1 81 ? 3.074 -1.312 6.908 1.00 94.69 81 GLN A N 1
ATOM 588 C CA . GLN A 1 81 ? 3.209 -2.471 6.025 1.00 94.69 81 GLN A CA 1
ATOM 589 C C . GLN A 1 81 ? 3.512 -2.041 4.586 1.00 94.69 81 GLN A C 1
ATOM 591 O O . GLN A 1 81 ? 4.417 -2.592 3.956 1.00 94.69 81 GLN A O 1
ATOM 596 N N . ILE A 1 82 ? 2.808 -1.027 4.075 1.00 92.25 82 ILE A N 1
ATOM 597 C CA . ILE A 1 82 ? 3.073 -0.499 2.734 1.00 92.25 82 ILE A CA 1
ATOM 598 C C . ILE A 1 82 ? 4.491 0.085 2.656 1.00 92.25 82 ILE A C 1
ATOM 600 O O . ILE A 1 82 ? 5.237 -0.237 1.732 1.00 92.25 82 ILE A O 1
ATOM 604 N N . ALA A 1 83 ? 4.891 0.893 3.642 1.00 91.94 83 ALA A N 1
ATOM 605 C CA . ALA A 1 83 ? 6.182 1.578 3.639 1.00 91.94 83 ALA A CA 1
ATOM 606 C C . ALA A 1 83 ? 7.386 0.638 3.832 1.00 91.94 83 ALA A C 1
ATOM 608 O O . ALA A 1 83 ? 8.405 0.801 3.164 1.00 91.94 83 ALA A O 1
ATOM 609 N N . LEU A 1 84 ? 7.286 -0.328 4.751 1.00 93.56 84 LEU A N 1
ATOM 610 C CA . LEU A 1 84 ? 8.406 -1.186 5.154 1.00 93.56 84 LEU A CA 1
ATOM 611 C C . LEU A 1 84 ? 8.490 -2.492 4.367 1.00 93.56 84 LEU A C 1
ATOM 613 O O . LEU A 1 84 ? 9.563 -3.086 4.314 1.00 93.56 84 LEU A O 1
ATOM 617 N N . PHE A 1 85 ? 7.381 -2.955 3.787 1.00 94.62 85 PHE A N 1
ATOM 618 C CA . PHE A 1 85 ? 7.344 -4.226 3.070 1.00 94.62 85 PHE A CA 1
ATOM 619 C C . PHE A 1 85 ? 6.953 -4.053 1.608 1.00 94.62 85 PHE A C 1
ATOM 621 O O . PHE A 1 85 ? 7.754 -4.379 0.737 1.00 94.62 85 PHE A O 1
ATOM 628 N N . VAL A 1 86 ? 5.767 -3.512 1.319 1.00 93.38 86 VAL A N 1
ATOM 629 C CA . VAL A 1 86 ? 5.247 -3.482 -0.061 1.00 93.38 86 VAL A CA 1
ATOM 630 C C . VAL A 1 86 ? 6.145 -2.649 -0.973 1.00 93.38 86 VAL A C 1
ATOM 632 O O . VAL A 1 86 ? 6.551 -3.125 -2.025 1.00 93.38 86 VAL A O 1
ATOM 635 N N . PHE A 1 87 ? 6.514 -1.434 -0.566 1.00 92.62 87 PHE A N 1
ATOM 636 C CA . PHE A 1 87 ? 7.337 -0.547 -1.385 1.00 92.62 87 PHE A CA 1
ATOM 637 C C . PHE A 1 87 ? 8.734 -1.116 -1.712 1.00 92.62 87 PHE A C 1
ATOM 639 O O . PHE A 1 87 ? 9.064 -1.200 -2.899 1.00 92.62 87 PHE A O 1
ATOM 646 N N . PRO A 1 88 ? 9.550 -1.569 -0.735 1.00 93.69 88 PRO A N 1
ATOM 647 C CA . PRO A 1 88 ? 10.842 -2.179 -1.047 1.00 93.69 88 PRO A CA 1
ATOM 648 C C . PRO A 1 88 ? 10.701 -3.508 -1.797 1.00 93.69 88 PRO A C 1
ATOM 650 O O . PRO A 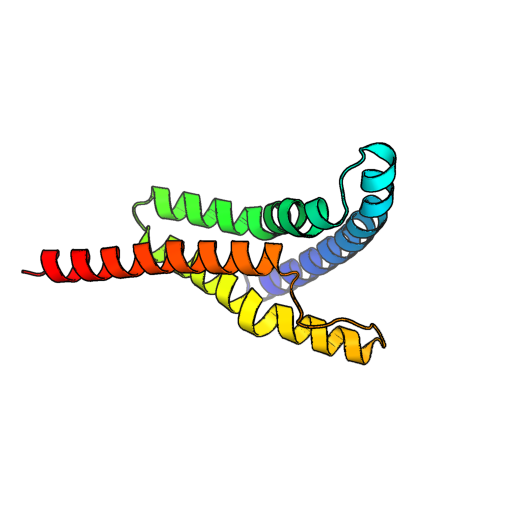1 88 ? 11.502 -3.779 -2.689 1.00 93.69 88 PRO A O 1
ATOM 653 N N . PHE A 1 89 ? 9.677 -4.316 -1.498 1.00 95.50 89 PHE A N 1
ATOM 654 C CA . PHE A 1 89 ? 9.419 -5.555 -2.231 1.00 95.50 89 PHE A CA 1
ATOM 655 C C . PHE A 1 89 ? 9.153 -5.286 -3.716 1.00 95.50 89 PHE A C 1
ATOM 657 O O . PHE A 1 89 ? 9.733 -5.959 -4.566 1.00 95.50 89 PHE A O 1
ATOM 664 N N . THR A 1 90 ? 8.352 -4.268 -4.042 1.00 93.50 90 THR A N 1
ATOM 665 C CA . THR A 1 90 ? 8.076 -3.887 -5.433 1.00 93.50 90 THR A CA 1
ATOM 666 C C . THR A 1 90 ? 9.335 -3.398 -6.154 1.00 93.50 90 THR A C 1
ATOM 668 O O . THR A 1 90 ? 9.522 -3.730 -7.322 1.00 93.50 90 THR A O 1
ATOM 671 N N . VAL A 1 91 ? 10.242 -2.677 -5.480 1.00 95.00 91 VAL A N 1
ATOM 672 C CA . VAL A 1 91 ? 11.546 -2.294 -6.065 1.00 95.00 91 VAL A CA 1
ATOM 673 C C . VAL A 1 91 ? 12.408 -3.519 -6.365 1.00 95.00 91 VAL A C 1
ATOM 675 O O . VAL A 1 91 ? 12.922 -3.638 -7.476 1.00 95.00 91 VAL A O 1
ATOM 678 N N . CYS A 1 92 ? 12.506 -4.466 -5.430 1.00 95.00 92 CYS A N 1
ATOM 679 C CA . CYS A 1 92 ? 13.218 -5.724 -5.659 1.00 95.00 92 CYS A CA 1
ATOM 680 C C . CYS A 1 92 ? 12.598 -6.537 -6.807 1.00 95.00 92 CYS A C 1
ATOM 682 O O . CYS A 1 92 ? 13.326 -7.069 -7.642 1.00 95.00 92 CYS A O 1
ATOM 684 N N . ALA A 1 93 ? 11.266 -6.614 -6.884 1.00 95.19 93 ALA A N 1
ATOM 685 C CA . ALA A 1 93 ? 10.565 -7.271 -7.987 1.00 95.19 93 ALA A CA 1
ATOM 686 C C . ALA A 1 93 ? 10.832 -6.574 -9.332 1.00 95.19 93 ALA A C 1
ATOM 688 O O . ALA A 1 93 ? 11.053 -7.251 -10.332 1.00 95.19 93 ALA A O 1
ATOM 689 N N . GLY A 1 94 ? 10.889 -5.238 -9.350 1.00 94.25 94 GLY A N 1
ATOM 690 C CA . GLY A 1 94 ? 11.281 -4.459 -10.525 1.00 94.25 94 GLY A CA 1
ATOM 691 C C . GLY A 1 94 ? 12.678 -4.825 -11.026 1.00 94.25 94 GLY A C 1
ATOM 692 O O . GLY A 1 94 ? 12.849 -5.039 -12.220 1.00 94.25 94 GLY A O 1
ATOM 693 N N . TRP A 1 95 ? 13.651 -5.000 -10.125 1.00 94.31 95 TRP A N 1
ATOM 694 C CA . TRP A 1 95 ? 15.002 -5.442 -10.495 1.00 94.31 95 TRP A CA 1
ATOM 695 C C . TRP A 1 95 ? 15.037 -6.855 -11.079 1.00 94.31 95 TRP A C 1
ATOM 697 O O . TRP A 1 95 ? 15.796 -7.101 -12.007 1.00 94.31 95 TRP A O 1
ATOM 707 N N . VAL A 1 96 ? 14.211 -7.776 -10.572 1.00 96.00 96 VAL A N 1
ATOM 708 C CA . VAL A 1 96 ? 14.100 -9.141 -11.126 1.00 96.00 96 VAL A CA 1
ATOM 709 C C . VAL A 1 96 ? 13.459 -9.141 -12.521 1.00 96.00 96 VAL A C 1
ATOM 711 O O . VAL A 1 96 ? 13.742 -10.027 -13.320 1.00 96.00 96 VAL A O 1
ATOM 714 N N . LEU A 1 97 ? 12.611 -8.154 -12.819 1.00 95.44 97 LEU A N 1
ATOM 715 C CA . LEU A 1 97 ? 11.921 -7.984 -14.103 1.00 95.44 97 LEU A CA 1
ATOM 716 C C . LEU A 1 97 ? 12.637 -7.003 -15.057 1.00 95.44 97 LEU A C 1
ATOM 718 O O . LEU A 1 97 ? 12.030 -6.552 -16.030 1.00 95.44 97 LEU A O 1
ATOM 722 N N . ASP A 1 98 ? 13.891 -6.635 -14.763 1.00 93.81 98 ASP A N 1
ATOM 723 C CA . ASP A 1 98 ? 14.697 -5.663 -15.521 1.00 93.81 98 ASP A CA 1
ATOM 724 C C . ASP A 1 98 ? 14.004 -4.296 -15.738 1.00 93.81 98 ASP A C 1
ATOM 726 O O . ASP A 1 98 ? 14.227 -3.600 -16.731 1.00 93.81 98 ASP A O 1
ATOM 730 N N . GLN A 1 99 ? 13.156 -3.876 -14.793 1.00 92.44 99 GLN A N 1
ATOM 731 C CA . GLN A 1 99 ? 12.499 -2.568 -14.791 1.00 92.44 99 GLN A CA 1
ATOM 732 C C . GLN A 1 99 ? 13.260 -1.573 -13.897 1.00 92.44 99 GLN A C 1
ATOM 734 O O . GLN A 1 99 ? 13.569 -1.898 -12.745 1.00 92.44 99 GLN A O 1
ATOM 739 N N . PRO A 1 100 ? 13.525 -0.332 -14.359 1.00 89.19 100 PRO A N 1
ATOM 740 C CA . PRO A 1 100 ? 14.280 0.673 -13.609 1.00 89.19 100 PRO A CA 1
ATOM 741 C C . PRO A 1 100 ? 13.422 1.348 -12.523 1.00 89.19 100 PRO A C 1
ATOM 743 O O . PRO A 1 100 ? 13.241 2.566 -12.510 1.00 89.19 100 PRO A O 1
ATOM 746 N N . LEU A 1 101 ? 12.875 0.558 -11.597 1.00 89.00 101 LEU A N 1
ATOM 747 C CA . LEU A 1 101 ? 12.129 1.071 -10.455 1.00 89.00 101 LEU A CA 1
ATOM 748 C C . LEU A 1 101 ? 13.102 1.483 -9.346 1.00 89.00 101 LEU A C 1
ATOM 750 O O . LEU A 1 101 ? 13.994 0.728 -8.958 1.00 89.00 101 LEU A O 1
ATOM 754 N N . THR A 1 102 ? 12.933 2.698 -8.829 1.00 90.06 102 THR A N 1
ATOM 755 C CA . THR A 1 102 ? 13.779 3.241 -7.761 1.00 90.06 102 THR A CA 1
ATOM 756 C C . THR A 1 102 ? 12.936 3.592 -6.545 1.00 90.06 102 THR A C 1
ATOM 758 O O . THR A 1 102 ? 11.751 3.898 -6.652 1.00 90.06 102 THR A O 1
ATOM 761 N N . LEU A 1 103 ? 13.570 3.601 -5.374 1.00 87.06 103 LEU A N 1
ATOM 762 C CA . LEU A 1 103 ? 12.954 4.059 -4.126 1.00 87.06 103 LEU A CA 1
ATOM 763 C C . LEU A 1 103 ? 12.852 5.602 -4.054 1.00 87.06 103 LEU A C 1
ATOM 765 O O . LEU A 1 103 ? 12.480 6.156 -3.020 1.00 87.06 103 LEU A O 1
ATOM 769 N N . ALA A 1 104 ? 13.230 6.306 -5.128 1.00 87.12 104 ALA A N 1
ATOM 770 C CA . ALA A 1 104 ? 13.262 7.758 -5.182 1.00 87.12 104 ALA A CA 1
ATOM 771 C C . ALA A 1 104 ? 11.851 8.314 -5.396 1.00 87.12 104 ALA A C 1
ATOM 773 O O . ALA A 1 104 ? 11.245 8.175 -6.457 1.00 87.12 104 ALA A O 1
ATOM 774 N N . VAL A 1 105 ? 11.336 8.984 -4.370 1.00 85.25 105 VAL A N 1
ATOM 775 C CA . VAL A 1 105 ? 10.059 9.694 -4.428 1.00 85.25 105 VAL A CA 1
ATOM 776 C C . VAL A 1 105 ? 10.307 11.117 -4.931 1.00 85.25 105 VAL A C 1
ATOM 778 O O . VAL A 1 105 ? 11.268 11.769 -4.523 1.00 85.25 105 VAL A O 1
ATOM 781 N N . GLN A 1 106 ? 9.432 11.624 -5.802 1.00 88.44 106 GLN A N 1
ATOM 782 C CA . GLN A 1 106 ? 9.506 13.010 -6.273 1.00 88.44 106 GLN A CA 1
ATOM 783 C C . GLN A 1 106 ? 9.500 13.995 -5.084 1.00 88.44 106 GLN A C 1
ATOM 785 O O . GLN A 1 106 ? 8.725 13.788 -4.147 1.00 88.44 106 GLN A O 1
ATOM 790 N N . PRO A 1 107 ? 10.281 15.096 -5.117 1.00 89.25 107 PRO A N 1
ATOM 791 C CA . PRO A 1 107 ? 10.430 16.006 -3.975 1.00 89.25 107 PRO A CA 1
ATOM 792 C C . PRO A 1 107 ? 9.103 16.542 -3.424 1.00 89.25 107 PRO A C 1
ATOM 794 O O . PRO A 1 107 ? 8.927 16.651 -2.213 1.00 89.25 107 PRO A O 1
ATOM 797 N N . MET A 1 108 ? 8.145 16.826 -4.310 1.00 88.25 108 MET A N 1
ATOM 798 C CA . MET A 1 108 ? 6.810 17.281 -3.922 1.00 88.25 108 MET A CA 1
ATOM 799 C C . MET A 1 108 ? 6.035 16.199 -3.153 1.00 88.25 108 MET A C 1
ATOM 801 O O . MET A 1 108 ? 5.501 16.477 -2.082 1.00 88.25 108 MET A O 1
ATOM 805 N N . ASN A 1 109 ? 6.027 14.956 -3.641 1.00 88.50 109 ASN A N 1
ATOM 806 C CA . ASN A 1 109 ? 5.350 13.839 -2.976 1.00 88.50 109 ASN A CA 1
ATOM 807 C C . ASN A 1 109 ? 6.035 13.479 -1.650 1.00 88.50 109 ASN A C 1
ATOM 809 O O . ASN A 1 109 ? 5.359 13.188 -0.665 1.00 88.50 109 ASN A O 1
ATOM 813 N N . ALA A 1 110 ? 7.368 13.563 -1.600 1.00 91.06 110 ALA A N 1
ATOM 814 C CA . ALA A 1 110 ? 8.141 13.365 -0.380 1.00 91.06 110 ALA A CA 1
ATOM 815 C C . ALA A 1 110 ? 7.802 14.422 0.686 1.00 91.06 110 ALA A C 1
ATOM 817 O O . ALA A 1 110 ? 7.616 14.078 1.852 1.00 91.06 110 ALA A O 1
ATOM 818 N N . LEU A 1 111 ? 7.652 15.693 0.291 1.00 94.00 111 LEU A N 1
ATOM 819 C CA . LEU A 1 111 ? 7.233 16.765 1.196 1.00 94.00 111 LEU A CA 1
ATOM 820 C C . LEU A 1 111 ? 5.811 16.538 1.726 1.00 94.00 111 LEU A C 1
ATOM 822 O O . LEU A 1 111 ? 5.579 16.681 2.925 1.00 94.00 111 LEU A O 1
ATOM 826 N N . VAL A 1 112 ? 4.867 16.154 0.861 1.00 92.12 112 VAL A N 1
ATOM 827 C CA . VAL A 1 112 ? 3.487 15.843 1.271 1.00 92.12 112 VAL A CA 1
ATOM 828 C C . VAL A 1 112 ? 3.463 14.677 2.260 1.00 92.12 112 VAL A C 1
ATOM 830 O O . VAL A 1 112 ? 2.811 14.773 3.300 1.00 92.12 112 VAL A O 1
ATOM 833 N N . LEU A 1 113 ? 4.217 13.609 1.986 1.00 90.88 113 LEU A N 1
ATOM 834 C CA . LEU A 1 113 ? 4.338 12.461 2.882 1.00 90.88 113 LEU A CA 1
ATOM 835 C C . LEU A 1 113 ? 4.944 12.861 4.234 1.00 90.88 113 LEU A C 1
ATOM 837 O O . LEU A 1 113 ? 4.416 12.488 5.281 1.00 90.88 113 LEU A O 1
ATOM 841 N N . LEU A 1 114 ? 6.009 13.668 4.228 1.00 92.50 114 LEU A N 1
ATOM 842 C CA . LEU A 1 114 ? 6.634 14.178 5.448 1.00 92.50 114 LEU A CA 1
ATOM 843 C C . LEU A 1 114 ? 5.638 14.992 6.284 1.00 92.50 114 LEU A C 1
ATOM 845 O O . LEU A 1 114 ? 5.514 14.769 7.487 1.00 92.50 114 LEU A O 1
ATOM 849 N N . MET A 1 115 ? 4.891 15.898 5.650 1.00 93.88 115 MET A N 1
ATOM 850 C CA . MET A 1 115 ? 3.864 16.693 6.325 1.00 93.88 115 MET A CA 1
ATOM 851 C C . MET A 1 115 ? 2.750 15.813 6.902 1.00 93.88 115 MET A C 1
ATOM 853 O O . MET A 1 115 ? 2.331 16.029 8.041 1.00 93.88 115 MET A O 1
ATOM 857 N N . ALA A 1 116 ? 2.309 14.789 6.167 1.00 91.75 116 ALA A N 1
ATOM 858 C CA . ALA A 1 116 ? 1.310 13.837 6.643 1.00 91.75 116 ALA A CA 1
ATOM 859 C C . ALA A 1 116 ? 1.792 13.082 7.896 1.00 91.75 116 ALA A C 1
ATOM 861 O O . ALA A 1 116 ? 1.067 13.018 8.892 1.00 91.75 116 ALA A O 1
ATOM 862 N N . VAL A 1 117 ? 3.035 12.587 7.889 1.00 90.50 117 VAL A N 1
ATOM 863 C CA . VAL A 1 117 ? 3.639 11.888 9.036 1.00 90.50 117 VAL A CA 1
ATOM 864 C C . VAL A 1 117 ? 3.797 12.822 10.235 1.00 90.50 117 VAL A C 1
ATOM 866 O O . VAL A 1 117 ? 3.433 12.447 11.348 1.00 90.50 117 VAL A O 1
ATOM 869 N N . LEU A 1 118 ? 4.275 14.054 10.039 1.00 90.62 118 LEU A N 1
ATOM 870 C CA . LEU A 1 118 ? 4.414 15.030 11.126 1.00 90.62 118 LEU A CA 1
ATOM 871 C C . LEU A 1 118 ? 3.070 15.336 11.799 1.00 90.62 118 LEU A C 1
ATOM 873 O O . LEU A 1 118 ? 2.986 15.370 13.029 1.00 90.62 118 LEU A O 1
ATOM 877 N N . VAL A 1 119 ? 2.005 15.517 11.012 1.00 89.56 119 VAL A N 1
ATOM 878 C CA . VAL A 1 119 ? 0.653 15.749 11.540 1.00 89.56 119 VAL A CA 1
ATOM 879 C C . VAL A 1 119 ? 0.128 14.519 12.283 1.00 89.56 119 VAL A C 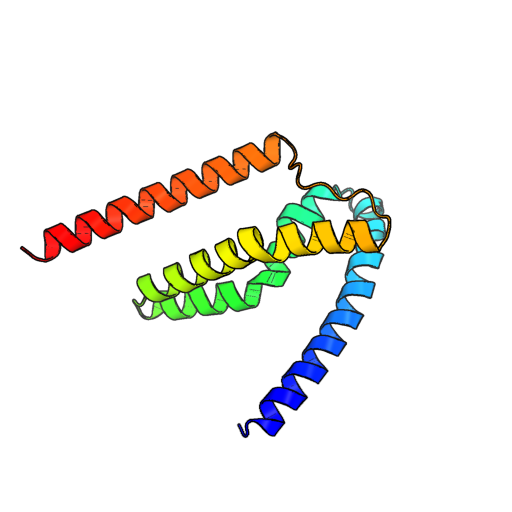1
ATOM 881 O O . VAL A 1 119 ? -0.434 14.667 13.372 1.00 89.56 119 VAL A O 1
ATOM 884 N N . ALA A 1 120 ? 0.325 13.317 11.736 1.00 86.25 120 ALA A N 1
ATOM 885 C CA . ALA A 1 120 ? -0.091 12.069 12.374 1.00 86.25 120 ALA A CA 1
ATOM 886 C C . ALA A 1 120 ? 0.617 11.864 13.727 1.00 86.25 120 ALA A C 1
ATOM 888 O O . ALA A 1 120 ? -0.042 11.716 14.758 1.00 86.25 120 ALA A O 1
ATOM 889 N N . MET A 1 121 ? 1.946 11.995 13.755 1.00 79.94 121 MET A N 1
ATOM 890 C CA . MET A 1 121 ? 2.765 11.870 14.968 1.00 79.94 121 MET A CA 1
ATOM 891 C C . MET A 1 121 ? 2.454 12.961 16.003 1.00 79.94 121 MET A C 1
ATOM 893 O O . MET A 1 121 ? 2.448 12.709 17.211 1.00 79.94 121 MET A O 1
ATOM 897 N N . GLY A 1 122 ? 2.156 14.182 15.549 1.00 74.81 122 GLY A N 1
ATOM 898 C CA . GLY A 1 122 ? 1.740 15.282 16.418 1.00 74.81 122 GLY A CA 1
ATOM 899 C C . GLY A 1 122 ? 0.399 15.030 17.120 1.00 74.81 122 GLY A C 1
ATOM 900 O O . GLY A 1 122 ? 0.177 15.523 18.230 1.00 74.81 122 GLY A O 1
ATOM 901 N N . LYS A 1 123 ? -0.505 14.249 16.514 1.00 65.19 123 LYS A N 1
ATOM 902 C CA . LYS A 1 123 ? -1.750 13.808 17.163 1.00 65.19 123 LYS A CA 1
ATOM 903 C C . LYS A 1 123 ? -1.526 12.624 18.107 1.00 65.19 123 LYS A C 1
ATOM 905 O O . LYS A 1 123 ? -2.100 12.633 19.195 1.00 65.19 123 LYS A O 1
ATOM 910 N N . GLU A 1 124 ? -0.648 11.689 17.747 1.00 64.06 124 GLU A N 1
ATOM 911 C CA . GLU A 1 124 ? -0.262 10.535 18.576 1.00 64.06 124 GLU A CA 1
ATOM 912 C C . GLU A 1 124 ? 0.288 10.980 19.944 1.00 64.06 124 GLU A C 1
ATOM 914 O O . GLU A 1 124 ? -0.221 10.583 20.995 1.00 64.06 124 GLU A O 1
ATOM 919 N N . LYS A 1 125 ? 1.252 11.917 19.947 1.00 55.66 125 LYS A N 1
ATOM 920 C CA . LYS A 1 125 ? 1.841 12.447 21.190 1.00 55.66 125 LYS A CA 1
ATOM 921 C C . LYS A 1 125 ? 0.813 13.125 22.096 1.00 55.66 125 LYS A C 1
ATOM 923 O O . LYS A 1 125 ? 0.875 12.965 23.311 1.00 55.66 125 LYS A O 1
ATOM 928 N N . ARG A 1 126 ? -0.152 13.863 21.534 1.00 58.09 126 ARG A N 1
ATOM 929 C CA . ARG A 1 126 ? -1.208 14.510 22.334 1.00 58.09 126 ARG A CA 1
ATOM 930 C C . ARG A 1 126 ? -2.149 13.497 22.983 1.00 58.09 126 ARG A C 1
ATOM 932 O O . ARG A 1 126 ? -2.592 13.728 24.105 1.00 58.09 126 ARG A O 1
ATOM 939 N N . LYS A 1 127 ? -2.415 12.370 22.319 1.00 56.44 127 LYS A N 1
ATOM 940 C CA . LYS A 1 127 ? -3.267 11.303 22.855 1.00 56.44 127 LYS A CA 1
ATOM 941 C C . LYS A 1 127 ? -2.590 10.548 24.003 1.00 56.44 127 LYS A C 1
ATOM 943 O O . LYS A 1 127 ? -3.216 10.366 25.043 1.00 56.44 127 LYS A O 1
ATOM 948 N N . GLN A 1 128 ? -1.302 10.211 23.867 1.00 51.97 128 GLN A N 1
ATOM 949 C CA . GLN A 1 128 ? -0.516 9.625 24.965 1.00 51.97 128 GLN A CA 1
ATOM 950 C C . GLN A 1 128 ? -0.451 10.553 26.185 1.00 51.97 128 GLN A C 1
ATOM 952 O O . GLN A 1 128 ? -0.703 10.111 27.302 1.00 51.97 128 GLN A O 1
ATOM 957 N N . VAL A 1 129 ? -0.186 11.849 25.978 1.00 56.53 129 VAL A N 1
ATOM 958 C CA . VAL A 1 129 ? -0.135 12.831 27.074 1.00 56.53 129 VAL A CA 1
ATOM 959 C C . VAL A 1 129 ? -1.497 12.970 27.766 1.00 56.53 129 VAL A C 1
ATOM 961 O O . VAL A 1 129 ? -1.557 12.950 28.991 1.00 56.53 129 VAL A O 1
ATOM 964 N N . SER A 1 130 ? -2.602 13.032 27.015 1.00 53.81 130 SER A N 1
ATOM 965 C CA . SER A 1 130 ? -3.951 13.103 27.597 1.00 53.81 130 SER A CA 1
ATOM 966 C C . SER A 1 130 ? -4.334 11.837 28.373 1.00 53.81 130 SER A C 1
ATOM 968 O O . SER A 1 130 ? -5.009 11.938 29.395 1.00 53.81 130 SER A O 1
ATOM 970 N N . SER A 1 131 ? -3.903 10.656 27.918 1.00 54.16 131 SER A N 1
ATOM 971 C CA . SER A 1 131 ? -4.166 9.392 28.616 1.00 54.16 131 SER A CA 1
ATOM 972 C C . SER A 1 131 ? -3.345 9.255 29.901 1.00 54.16 131 SER A C 1
ATOM 974 O O . SER A 1 131 ? -3.853 8.708 30.875 1.00 54.16 131 SER A O 1
ATOM 976 N N . CYS A 1 132 ? -2.110 9.771 29.935 1.00 50.91 132 CYS A N 1
ATOM 977 C CA . CYS A 1 132 ? -1.298 9.817 31.156 1.00 50.91 132 CYS A CA 1
ATOM 978 C C . CYS A 1 132 ? -1.854 10.804 32.196 1.00 50.91 132 CYS A C 1
ATOM 980 O O . CYS A 1 132 ? -1.768 10.532 33.388 1.00 50.91 132 CYS A O 1
ATOM 982 N N . ILE A 1 133 ? -2.439 11.926 31.755 1.00 58.72 133 ILE A N 1
ATOM 983 C CA . ILE A 1 133 ? -3.045 12.932 32.645 1.00 58.72 133 ILE A CA 1
ATOM 984 C C . ILE A 1 133 ? -4.383 12.444 33.219 1.00 58.72 133 ILE A C 1
ATOM 986 O O . ILE A 1 133 ? -4.668 12.716 34.372 1.00 58.72 133 ILE A O 1
ATOM 990 N N . SER A 1 134 ? -5.184 11.689 32.457 1.00 55.06 134 SER A N 1
ATOM 991 C CA . SER A 1 134 ? -6.480 11.158 32.922 1.00 55.06 134 SER A CA 1
ATOM 992 C C . SER A 1 134 ? -6.371 9.963 33.888 1.00 55.06 134 SER A C 1
ATOM 994 O O . SER A 1 134 ? -7.398 9.466 34.349 1.00 55.06 134 SER A O 1
ATOM 996 N N . LEU A 1 135 ? -5.154 9.469 34.143 1.00 55.78 135 LEU A N 1
ATOM 997 C CA . LEU A 1 135 ? -4.847 8.403 35.108 1.00 55.78 135 LEU A CA 1
ATOM 998 C C . LEU A 1 135 ? -4.353 8.947 36.467 1.00 55.78 135 LEU A C 1
ATOM 1000 O O . LEU A 1 135 ? -3.913 8.159 37.302 1.00 55.78 135 LEU A O 1
ATOM 1004 N N . HIS A 1 136 ? -4.414 10.264 36.684 1.00 43.62 136 HIS A N 1
ATOM 1005 C CA . HIS A 1 136 ? -4.267 10.940 37.981 1.00 43.62 136 HIS A CA 1
ATOM 1006 C C . HIS A 1 136 ? -5.523 11.769 38.268 1.00 43.62 136 HIS A C 1
ATOM 1008 O O . HIS A 1 136 ? -5.795 11.997 39.467 1.00 43.62 136 HIS A O 1
#

Radius of gyration: 19.11 Å; chains: 1; bounding box: 33×42×61 Å

Secondary structure (DSSP, 8-state):
--HHHHHHHHHHHHHHHHHHHHHHHHHHHHHHHHH---HHHIIIIIHHHHHTHHHHHHHHHHHHTT-HHHHHHHHHHHHHHIIIIIHHHHHHHHHHTT----S---HHHHHHHHHHHHHHHHHHHHHHHHHHHTT-

InterPro domains:
  IPR004713 Calcium/proton exchanger [PTHR31503] (2-120)
  IPR004837 Sodium/calcium exchanger membrane region [PF01699] (6-121)
  IPR044880 NCX, central ion-binding domain superfamily [G3DSA:1.20.1420.30] (1-135)

Sequence (136 aa):
MSWEAATVMLFIVTLLIAVHSEYLVGSIHDVVTNYGLPESFIGVILLPIVGNAAEHLTAVTVAMKNKVDLAMGVAVGSSAQIALFVFPFTVCAGWVLDQPLTLAVQPMNALVLLMAVLVAMGKEKRKQVSSCISLH

Organism: NCBI:txid943167